Protein AF-A0A919SEQ1-F1 (afdb_monomer_lite)

Secondary structure (DSSP, 8-state):
----TT--TT-EEEEEETT-TT-EEEEEEEEEETTEEEEE-S-TT---SHHHH--EEEEEE--EE-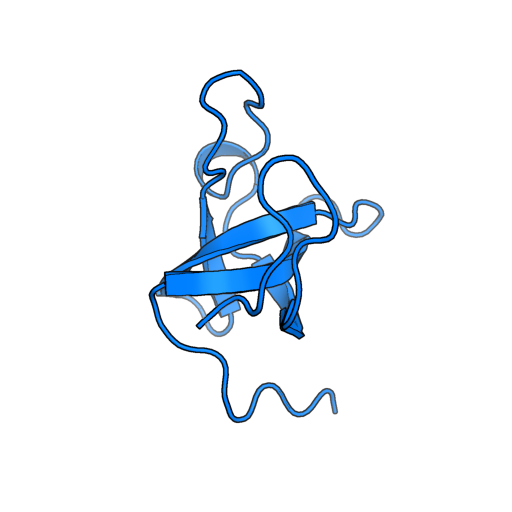SSS-EE--

InterPro domains:
  IPR019533 Peptidase S26 [cd06530] (3-62)
  IPR036286 LexA/Signal peptidase-like superfamily [SSF51306] (2-70)

Organism: NCBI:txid113560

Radius of gyration: 11.83 Å; chains: 1; bounding box: 30×19×32 Å

Structure (mmCIF, N/CA/C/O backbone):
data_AF-A0A919SEQ1-F1
#
_entry.id   AF-A0A919SEQ1-F1
#
loop_
_atom_site.group_PDB
_atom_site.id
_atom_site.type_symbol
_atom_site.label_atom_id
_atom_site.label_alt_id
_atom_site.label_comp_id
_atom_site.label_asym_id
_atom_site.label_entity_id
_atom_site.label_seq_id
_atom_site.pdbx_PDB_ins_code
_atom_site.Cartn_x
_atom_site.Cartn_y
_atom_site.Cartn_z
_atom_site.occupancy
_atom_site.B_iso_or_equiv
_atom_site.auth_seq_id
_atom_site.auth_comp_id
_atom_site.auth_asym_id
_atom_site.auth_atom_id
_atom_site.pdbx_PDB_model_num
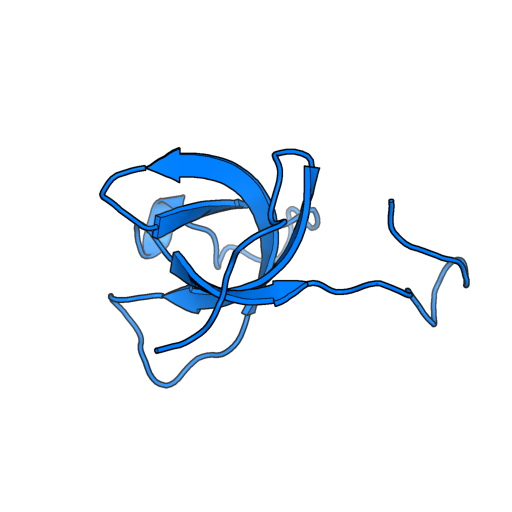ATOM 1 N N . MET A 1 1 ? -13.940 -11.598 -9.166 1.00 39.44 1 MET A N 1
ATOM 2 C CA . MET A 1 1 ? -14.199 -10.146 -9.046 1.00 39.44 1 MET A CA 1
ATOM 3 C C . MET A 1 1 ? -13.807 -9.722 -7.634 1.00 39.44 1 MET A C 1
ATOM 5 O O . MET A 1 1 ? -14.544 -9.998 -6.697 1.00 39.44 1 MET A O 1
ATOM 9 N N . TRP A 1 2 ? -12.591 -9.203 -7.441 1.00 45.62 2 TRP A N 1
ATOM 10 C CA . TRP A 1 2 ? -12.086 -8.866 -6.104 1.00 45.62 2 TRP A CA 1
ATOM 11 C C . TRP A 1 2 ? -12.789 -7.602 -5.606 1.00 45.62 2 TRP A C 1
ATOM 13 O O . TRP A 1 2 ? -12.709 -6.540 -6.215 1.00 45.62 2 TRP A O 1
ATOM 23 N N . ARG A 1 3 ? -13.566 -7.756 -4.536 1.00 47.22 3 ARG A N 1
ATOM 24 C CA . ARG A 1 3 ? -14.475 -6.750 -3.988 1.00 47.22 3 ARG A CA 1
ATOM 25 C C . ARG A 1 3 ? -13.682 -5.744 -3.144 1.00 47.22 3 ARG A C 1
ATOM 27 O O . ARG A 1 3 ? -13.677 -5.824 -1.923 1.00 47.22 3 ARG A O 1
ATOM 34 N N . THR A 1 4 ? -13.039 -4.767 -3.782 1.00 57.53 4 THR A N 1
ATOM 35 C CA . THR A 1 4 ? -12.308 -3.629 -3.169 1.00 57.53 4 THR A CA 1
ATOM 36 C C . THR A 1 4 ? -13.204 -2.625 -2.424 1.00 57.53 4 THR A C 1
ATOM 38 O O . THR A 1 4 ? -12.814 -1.486 -2.185 1.00 57.53 4 THR A O 1
ATOM 41 N N . GLN A 1 5 ? -14.408 -3.025 -2.007 1.00 54.41 5 GLN A N 1
ATOM 42 C CA . GLN A 1 5 ? -15.510 -2.135 -1.623 1.00 54.41 5 GLN A CA 1
ATOM 43 C C . GLN A 1 5 ? -15.303 -1.250 -0.382 1.00 54.41 5 GLN A C 1
ATOM 45 O O . GLN A 1 5 ? -16.233 -0.548 0.001 1.00 54.41 5 GLN A O 1
ATOM 50 N N . ARG A 1 6 ? -14.125 -1.214 0.247 1.00 73.50 6 ARG A N 1
ATOM 51 C CA . ARG A 1 6 ? -13.857 -0.301 1.373 1.00 73.50 6 ARG A CA 1
ATOM 52 C C . ARG A 1 6 ? -12.421 0.218 1.455 1.00 73.50 6 ARG A C 1
ATOM 54 O O . ARG A 1 6 ? -11.996 0.584 2.541 1.00 73.50 6 ARG A O 1
ATOM 61 N N . VAL A 1 7 ? -11.687 0.259 0.346 1.00 81.50 7 VAL A N 1
ATOM 62 C CA . VAL A 1 7 ? -10.381 0.938 0.331 1.00 81.50 7 VAL A CA 1
ATOM 63 C C . VAL A 1 7 ? -10.601 2.450 0.273 1.00 81.50 7 VAL A C 1
ATOM 65 O O . VAL A 1 7 ? -11.400 2.930 -0.531 1.00 81.50 7 VAL A O 1
ATOM 68 N N . ARG A 1 8 ? -9.920 3.195 1.141 1.00 85.50 8 ARG A N 1
ATOM 69 C CA . ARG A 1 8 ? -9.967 4.656 1.250 1.00 85.50 8 ARG A CA 1
ATOM 70 C C . ARG A 1 8 ? -8.560 5.242 1.203 1.00 85.50 8 ARG A C 1
ATOM 72 O O . ARG A 1 8 ? -7.575 4.549 1.444 1.00 85.50 8 ARG A O 1
ATOM 79 N N . GLN A 1 9 ? -8.472 6.541 0.924 1.00 87.25 9 GLN A N 1
ATOM 80 C CA . GLN A 1 9 ? -7.237 7.294 1.139 1.00 87.25 9 GLN A CA 1
ATOM 81 C C . GLN A 1 9 ? -6.752 7.102 2.583 1.00 87.25 9 GLN A C 1
ATOM 83 O O . GLN A 1 9 ? -7.551 7.132 3.515 1.00 87.25 9 GLN A O 1
ATOM 88 N N . GLY A 1 10 ? -5.451 6.881 2.748 1.00 86.50 10 GLY A N 1
ATOM 89 C CA . GLY A 1 10 ? -4.821 6.604 4.034 1.00 86.50 10 GLY A CA 1
ATOM 90 C C . GLY A 1 10 ? -4.777 5.123 4.412 1.00 86.50 10 GLY A C 1
ATOM 91 O O . GLY A 1 10 ? -3.939 4.766 5.237 1.00 86.50 10 GLY A O 1
ATOM 92 N N . ASP A 1 11 ? -5.577 4.247 3.795 1.00 89.06 11 ASP A N 1
ATOM 93 C CA . ASP A 1 11 ? -5.519 2.813 4.090 1.00 89.06 11 ASP A CA 1
ATOM 94 C C . ASP A 1 11 ? -4.170 2.219 3.670 1.00 89.06 11 ASP A C 1
ATOM 96 O O . ASP A 1 11 ? -3.625 2.531 2.609 1.00 89.06 11 ASP A O 1
ATOM 100 N N . VAL A 1 12 ? -3.653 1.296 4.479 1.00 87.62 12 VAL A N 1
ATOM 101 C CA . VAL A 1 12 ? -2.521 0.455 4.085 1.00 87.62 12 VAL A CA 1
ATOM 102 C C . VAL A 1 12 ? -3.067 -0.765 3.358 1.00 87.62 12 VAL A C 1
ATOM 104 O O . VAL A 1 12 ? -3.952 -1.458 3.860 1.00 87.62 12 VAL A O 1
ATOM 107 N N . VAL A 1 13 ? -2.552 -1.037 2.166 1.00 87.75 13 VAL A N 1
ATOM 108 C CA . VAL A 1 13 ? -3.058 -2.089 1.284 1.00 87.75 13 VAL A CA 1
ATOM 109 C C . VAL A 1 13 ? -1.942 -3.009 0.826 1.00 87.75 13 VAL A C 1
ATOM 111 O O . VAL A 1 13 ? -0.800 -2.586 0.653 1.00 87.75 13 VAL A O 1
ATOM 114 N N . VAL A 1 14 ? -2.310 -4.267 0.598 1.00 88.25 14 VAL A N 1
ATOM 115 C CA . VAL A 1 14 ? -1.541 -5.180 -0.242 1.00 88.25 14 VAL A CA 1
ATOM 116 C C . VAL A 1 14 ? -2.032 -4.982 -1.667 1.00 88.25 14 VAL A C 1
ATOM 118 O O . VAL A 1 14 ? -3.220 -5.167 -1.957 1.00 88.25 14 VAL A O 1
ATOM 121 N N . ALA A 1 15 ? -1.128 -4.592 -2.552 1.00 87.50 15 ALA A N 1
ATOM 122 C CA . ALA A 1 15 ? -1.443 -4.298 -3.938 1.00 87.50 15 ALA A CA 1
ATOM 123 C C . ALA A 1 15 ? -0.418 -4.924 -4.885 1.00 87.50 15 ALA A C 1
ATOM 125 O O . ALA A 1 15 ? 0.654 -5.376 -4.475 1.00 87.50 15 ALA A O 1
ATOM 126 N N . ARG A 1 16 ? -0.774 -4.947 -6.164 1.00 87.44 16 ARG A N 1
ATOM 127 C CA . ARG A 1 16 ? 0.072 -5.407 -7.260 1.00 87.44 16 ARG A CA 1
ATOM 128 C C . ARG A 1 16 ? 0.143 -4.312 -8.311 1.00 87.44 16 ARG A C 1
ATOM 130 O O . ARG A 1 16 ? -0.892 -3.817 -8.753 1.00 87.44 16 ARG A O 1
ATOM 137 N N . PHE A 1 17 ? 1.349 -3.939 -8.722 1.00 82.62 17 PHE A N 1
ATOM 138 C CA . PHE A 1 17 ? 1.516 -2.981 -9.810 1.00 82.62 17 PHE A CA 1
ATOM 139 C C . PHE A 1 17 ? 1.219 -3.639 -11.152 1.00 82.62 17 PHE A C 1
ATOM 141 O O . PHE A 1 17 ? 1.705 -4.736 -11.434 1.00 82.62 17 PHE A O 1
ATOM 148 N N . ARG A 1 18 ? 0.476 -2.938 -12.014 1.00 77.81 18 ARG A N 1
ATOM 149 C CA . ARG A 1 18 ? 0.194 -3.423 -13.374 1.00 77.81 18 ARG A CA 1
ATOM 150 C C . ARG A 1 18 ? 1.466 -3.562 -14.211 1.00 77.81 18 ARG A C 1
ATOM 152 O O . ARG A 1 18 ? 1.586 -4.517 -14.967 1.00 77.81 18 ARG A O 1
ATOM 159 N N . GLY A 1 19 ? 2.443 -2.672 -14.012 1.00 74.31 19 GLY A N 1
ATOM 160 C CA . GLY A 1 19 ? 3.752 -2.747 -14.670 1.00 74.31 19 GLY A CA 1
ATOM 161 C C . GLY A 1 19 ? 4.658 -3.882 -14.173 1.00 74.31 19 GLY A C 1
ATOM 162 O O . GLY A 1 19 ? 5.663 -4.179 -14.813 1.00 74.31 19 GLY A O 1
ATOM 163 N N . ARG A 1 20 ? 4.330 -4.533 -13.044 1.00 77.06 20 ARG A N 1
ATOM 164 C CA . ARG A 1 20 ? 5.134 -5.625 -12.470 1.00 77.06 20 ARG A CA 1
ATOM 165 C C . ARG A 1 20 ? 4.249 -6.636 -11.722 1.00 77.06 20 ARG A C 1
ATOM 167 O O . ARG A 1 20 ? 4.277 -6.709 -10.493 1.00 77.06 20 ARG A O 1
ATOM 174 N N . PRO A 1 21 ? 3.462 -7.455 -12.443 1.00 74.62 21 PRO A N 1
ATOM 175 C CA . PRO A 1 21 ? 2.409 -8.279 -11.845 1.00 74.62 21 PRO A CA 1
ATOM 176 C C . PRO A 1 21 ? 2.921 -9.392 -10.913 1.00 74.62 21 PRO A C 1
ATOM 178 O O . PRO A 1 21 ? 2.148 -9.939 -10.130 1.00 74.62 21 PRO A O 1
ATOM 181 N N . GLY A 1 22 ? 4.212 -9.732 -10.953 1.00 78.69 22 GLY A N 1
ATOM 182 C CA . GLY A 1 22 ? 4.809 -10.714 -10.042 1.00 78.69 22 GLY A CA 1
ATOM 183 C C . GLY A 1 22 ? 5.062 -10.193 -8.623 1.00 78.69 22 GLY A C 1
ATOM 184 O O . GLY A 1 22 ? 5.305 -10.994 -7.726 1.00 78.69 22 GLY A O 1
ATOM 185 N N . LEU A 1 23 ? 5.004 -8.875 -8.402 1.00 80.00 23 LEU A N 1
ATOM 186 C CA . LEU A 1 23 ? 5.391 -8.269 -7.133 1.00 80.00 23 LEU A CA 1
ATOM 187 C C . LEU A 1 23 ? 4.171 -7.869 -6.298 1.00 80.00 23 LEU A C 1
ATOM 189 O O . LEU A 1 23 ? 3.290 -7.138 -6.756 1.00 80.00 23 LEU A O 1
ATOM 193 N N . LEU A 1 24 ? 4.147 -8.340 -5.051 1.00 82.50 24 LEU A N 1
ATOM 194 C CA . LEU A 1 24 ? 3.213 -7.880 -4.031 1.00 82.50 24 LEU A CA 1
ATOM 195 C C . LEU A 1 24 ? 3.877 -6.802 -3.189 1.00 82.50 24 LEU A C 1
ATOM 197 O O . LEU A 1 24 ? 4.963 -7.010 -2.653 1.00 82.50 24 LEU A O 1
ATOM 201 N N . VAL A 1 25 ? 3.199 -5.668 -3.051 1.00 83.50 25 VAL A N 1
ATOM 202 C CA . VAL A 1 25 ? 3.692 -4.531 -2.276 1.00 83.50 25 VAL A CA 1
ATOM 203 C C . VAL A 1 25 ? 2.713 -4.164 -1.174 1.00 83.50 25 VAL A C 1
ATOM 205 O O . VAL A 1 25 ? 1.497 -4.250 -1.348 1.00 83.50 25 VAL A O 1
ATOM 208 N N . VAL A 1 26 ? 3.255 -3.728 -0.037 1.00 85.88 26 VAL A N 1
ATOM 209 C CA . VAL A 1 26 ? 2.489 -3.102 1.043 1.00 85.88 26 VAL A CA 1
ATOM 210 C C . VAL A 1 26 ? 2.753 -1.608 0.991 1.00 85.88 26 VAL A C 1
ATOM 212 O O . VAL A 1 26 ? 3.890 -1.171 1.172 1.00 85.88 26 VAL A O 1
ATOM 215 N N . LYS A 1 27 ? 1.718 -0.826 0.698 1.00 87.75 27 LYS A N 1
ATOM 216 C CA . LYS A 1 27 ? 1.825 0.625 0.500 1.00 87.75 27 LYS A CA 1
ATOM 217 C C . LYS A 1 27 ? 0.581 1.322 1.039 1.00 87.75 27 LYS A C 1
ATOM 219 O O . LYS A 1 27 ? -0.452 0.683 1.246 1.00 87.75 27 LYS A O 1
ATOM 224 N N . ARG A 1 28 ? 0.674 2.630 1.268 1.00 88.50 28 ARG A N 1
ATOM 225 C CA . ARG A 1 28 ? -0.455 3.452 1.703 1.00 88.50 28 ARG A CA 1
ATOM 226 C C . ARG A 1 28 ? -1.160 4.064 0.505 1.00 88.50 28 ARG A C 1
ATOM 228 O O . ARG A 1 28 ? -0.519 4.552 -0.423 1.00 88.50 28 ARG A O 1
ATOM 235 N N . VAL A 1 29 ? -2.483 4.045 0.527 1.00 89.12 29 VAL A N 1
ATOM 236 C CA . VAL A 1 29 ? -3.324 4.636 -0.509 1.00 89.12 29 VAL A CA 1
ATOM 237 C C . VAL A 1 29 ? -3.289 6.154 -0.411 1.00 89.12 29 VAL A C 1
ATOM 239 O O . VAL A 1 29 ? -3.614 6.724 0.627 1.00 89.12 29 VAL A O 1
ATOM 242 N N . VAL A 1 30 ? -2.959 6.812 -1.517 1.00 88.25 30 VAL A N 1
ATOM 243 C CA . VAL A 1 30 ? -2.964 8.275 -1.620 1.00 88.25 30 VAL A CA 1
ATOM 244 C C . VAL A 1 30 ? -4.221 8.760 -2.328 1.00 88.25 30 VAL A C 1
ATOM 246 O O . VAL A 1 30 ? -4.844 9.707 -1.867 1.00 88.25 30 VAL A O 1
ATOM 249 N N . ARG A 1 31 ? -4.608 8.136 -3.445 1.00 85.56 31 ARG A N 1
ATOM 25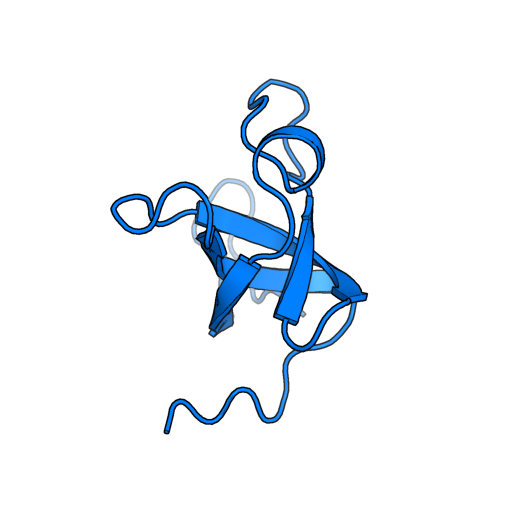0 C CA . ARG A 1 31 ? -5.811 8.507 -4.211 1.00 85.56 31 ARG A CA 1
ATOM 251 C C . ARG A 1 31 ? -6.224 7.402 -5.178 1.00 85.56 31 ARG A C 1
ATOM 253 O O . ARG A 1 31 ? -5.395 6.580 -5.560 1.00 85.56 31 ARG A O 1
ATOM 260 N N . ALA A 1 32 ? -7.485 7.403 -5.599 1.00 86.00 32 ALA A N 1
ATOM 261 C CA . ALA A 1 32 ? -7.930 6.580 -6.720 1.00 86.00 32 ALA A CA 1
ATOM 262 C C . ALA A 1 32 ? -7.440 7.196 -8.040 1.00 86.00 32 ALA A C 1
ATOM 264 O O . ALA A 1 32 ? -7.459 8.419 -8.193 1.00 86.00 32 ALA A O 1
ATOM 265 N N . GLN A 1 33 ? -6.983 6.364 -8.974 1.00 82.25 33 GLN A N 1
ATOM 266 C CA . GLN A 1 33 ? -6.503 6.805 -10.285 1.00 82.25 33 GLN A CA 1
ATOM 267 C C . GLN A 1 33 ? -6.633 5.663 -11.304 1.00 82.25 33 GLN A C 1
ATOM 269 O O . GLN A 1 33 ? -6.340 4.521 -10.967 1.00 82.25 33 GLN A O 1
ATOM 274 N N . ASP A 1 34 ? -7.097 5.957 -12.523 1.00 80.94 34 ASP A N 1
ATOM 275 C CA . ASP A 1 34 ? -7.189 5.030 -13.672 1.00 80.94 34 ASP A CA 1
ATOM 276 C C . ASP A 1 34 ? -7.804 3.647 -13.360 1.00 80.94 34 ASP A C 1
ATOM 278 O O . ASP A 1 34 ? -7.335 2.593 -13.805 1.00 80.94 34 ASP A O 1
ATOM 282 N N . GLY A 1 35 ? -8.866 3.641 -12.547 1.00 79.88 35 GLY A N 1
ATOM 283 C CA . GLY A 1 35 ? -9.574 2.420 -12.143 1.00 79.88 35 GLY A CA 1
ATOM 284 C C . GLY A 1 35 ? -8.829 1.552 -11.119 1.00 79.88 35 GLY A C 1
ATOM 285 O O . GLY A 1 35 ? -9.263 0.435 -10.848 1.00 79.88 35 GLY A O 1
ATOM 286 N N . GLY A 1 36 ? -7.732 2.048 -10.548 1.00 84.56 36 GLY A N 1
ATOM 287 C CA . GLY A 1 36 ? -7.005 1.437 -9.439 1.00 84.56 36 GLY A CA 1
ATOM 288 C C . GLY A 1 36 ? -6.623 2.477 -8.387 1.00 84.56 36 GLY A C 1
ATOM 289 O O . GLY A 1 36 ? -7.315 3.483 -8.197 1.00 84.56 36 GLY A O 1
ATOM 290 N N . TRP A 1 37 ? -5.521 2.233 -7.680 1.00 85.62 37 TRP A N 1
ATOM 291 C CA . TRP A 1 37 ? -5.066 3.100 -6.598 1.00 85.62 37 TRP A CA 1
ATOM 292 C C . TRP A 1 37 ? -3.632 3.570 -6.807 1.00 85.62 37 TRP A C 1
ATOM 294 O O . TRP A 1 37 ? -2.724 2.781 -7.072 1.00 85.62 37 TRP A O 1
ATOM 304 N N . TRP A 1 38 ? -3.432 4.874 -6.635 1.00 85.00 38 TRP A N 1
ATOM 305 C CA . TRP A 1 38 ? -2.114 5.454 -6.451 1.00 85.00 38 TRP A CA 1
ATOM 306 C C . TRP A 1 38 ? -1.685 5.221 -5.006 1.00 85.00 38 TRP A C 1
ATOM 308 O O . TRP A 1 38 ? -2.302 5.732 -4.065 1.00 85.00 38 TRP A O 1
ATOM 318 N N . VAL A 1 39 ? -0.636 4.427 -4.839 1.00 83.62 39 VAL A N 1
ATOM 319 C CA . VAL A 1 39 ? -0.075 4.031 -3.549 1.00 83.62 39 VAL A CA 1
ATOM 320 C C . VAL A 1 39 ? 1.366 4.516 -3.385 1.00 83.62 39 VAL A C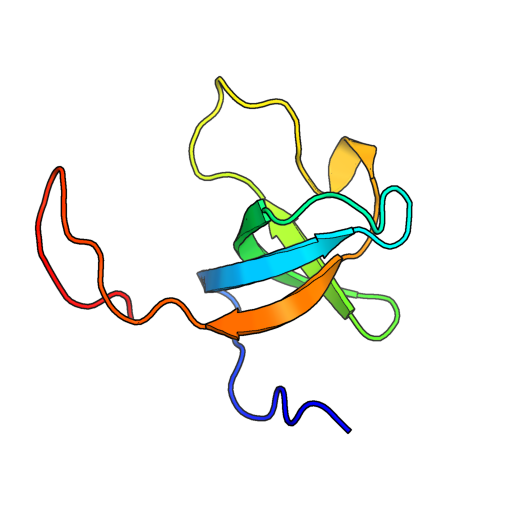 1
ATOM 322 O O . VAL A 1 39 ? 2.161 4.501 -4.330 1.00 83.62 39 VAL A O 1
ATOM 325 N N . GLN A 1 40 ? 1.719 4.929 -2.174 1.00 82.44 40 GLN A N 1
ATOM 326 C CA . GLN A 1 40 ? 3.044 5.436 -1.828 1.00 82.44 40 GLN A CA 1
ATOM 327 C C . GLN A 1 40 ? 3.566 4.723 -0.579 1.00 82.44 40 GLN A C 1
ATOM 329 O O . GLN A 1 40 ? 2.791 4.329 0.295 1.00 82.44 40 GLN A O 1
ATOM 334 N N . GLY A 1 41 ? 4.873 4.469 -0.527 1.00 70.50 41 GLY A N 1
ATOM 335 C CA . GLY A 1 41 ? 5.509 3.872 0.637 1.00 70.50 41 GLY A CA 1
ATOM 336 C C . GLY A 1 41 ? 5.659 4.892 1.754 1.00 70.50 41 GLY A C 1
ATOM 337 O O . GLY A 1 41 ? 6.129 5.997 1.516 1.00 70.50 41 GLY A O 1
ATOM 338 N N . ASP A 1 42 ? 5.328 4.489 2.980 1.00 67.06 42 ASP A N 1
ATOM 339 C CA . ASP A 1 42 ? 5.642 5.265 4.191 1.00 67.06 42 ASP A CA 1
ATOM 340 C C . ASP A 1 42 ? 7.145 5.214 4.545 1.00 67.06 42 ASP A C 1
ATOM 342 O O . ASP A 1 42 ? 7.569 5.796 5.538 1.00 67.06 42 ASP A O 1
ATOM 346 N N . ASN A 1 43 ? 7.952 4.473 3.777 1.00 57.09 43 ASN A N 1
ATOM 347 C CA . ASN A 1 43 ? 9.384 4.327 3.996 1.00 57.09 43 ASN A CA 1
ATOM 348 C C . ASN A 1 43 ? 10.146 4.935 2.814 1.00 57.09 43 ASN A C 1
ATOM 350 O O . ASN A 1 43 ? 10.163 4.357 1.726 1.00 57.09 43 ASN A O 1
ATOM 354 N N . GLU A 1 44 ? 10.782 6.084 3.043 1.00 51.47 44 GLU A N 1
ATOM 355 C CA . GLU A 1 44 ? 11.546 6.840 2.039 1.00 51.47 44 GLU A CA 1
ATOM 356 C C . GLU A 1 44 ? 12.720 6.038 1.447 1.00 51.47 44 GLU A C 1
ATOM 358 O O . GLU A 1 44 ? 13.182 6.335 0.348 1.00 51.47 44 GLU A O 1
ATOM 363 N N . PHE A 1 45 ? 13.156 4.974 2.131 1.00 45.97 45 PHE A N 1
ATOM 364 C CA . PHE A 1 45 ? 14.241 4.092 1.696 1.00 45.97 45 PHE A CA 1
ATOM 365 C C . PHE A 1 45 ? 13.831 3.022 0.670 1.00 45.97 45 PHE A C 1
ATOM 367 O O . PHE A 1 45 ? 14.696 2.319 0.153 1.00 45.97 45 PHE A O 1
ATOM 374 N N . VAL A 1 46 ? 12.537 2.868 0.358 1.00 55.41 46 VAL A N 1
ATOM 375 C CA . VAL A 1 46 ? 12.060 1.875 -0.620 1.00 55.41 46 VAL A CA 1
ATOM 376 C C . VAL A 1 46 ? 11.444 2.585 -1.823 1.00 55.41 46 VAL A C 1
ATOM 378 O O . VAL A 1 46 ? 10.271 2.946 -1.806 1.00 55.41 46 VAL A O 1
ATOM 381 N N . THR A 1 47 ? 12.221 2.711 -2.901 1.00 53.75 47 THR A N 1
ATOM 382 C CA . THR A 1 47 ? 11.890 3.406 -4.167 1.00 53.75 47 THR A CA 1
ATOM 383 C C . THR A 1 47 ? 10.809 2.712 -5.020 1.00 53.75 47 THR A C 1
ATOM 385 O O . THR A 1 47 ? 10.618 3.034 -6.188 1.00 53.75 47 THR A O 1
ATOM 388 N N . ASP A 1 48 ? 10.077 1.753 -4.457 1.00 59.28 48 ASP A N 1
ATOM 389 C CA . ASP A 1 48 ? 9.129 0.901 -5.181 1.00 59.28 48 ASP A CA 1
ATOM 390 C C . ASP A 1 48 ? 7.682 1.423 -5.042 1.00 59.28 48 ASP A C 1
ATOM 392 O O . ASP A 1 48 ? 6.815 0.772 -4.461 1.00 59.28 48 ASP A O 1
ATOM 396 N N . ASP A 1 49 ? 7.438 2.662 -5.481 1.00 62.78 49 ASP A N 1
ATOM 397 C CA . ASP A 1 49 ? 6.153 3.373 -5.343 1.00 62.78 49 ASP A CA 1
ATOM 398 C C . ASP A 1 49 ? 5.440 3.564 -6.691 1.00 62.78 49 ASP A C 1
ATOM 400 O O . ASP A 1 49 ? 6.035 3.392 -7.754 1.00 62.78 49 ASP A O 1
ATOM 404 N N . SER A 1 50 ? 4.186 4.037 -6.676 1.00 59.09 50 SER A N 1
ATOM 405 C CA . SER A 1 50 ? 3.420 4.316 -7.911 1.00 59.09 50 SER A CA 1
ATOM 406 C C . SER A 1 50 ? 4.095 5.315 -8.860 1.00 59.09 50 SER A C 1
ATOM 408 O O . SER A 1 50 ? 3.80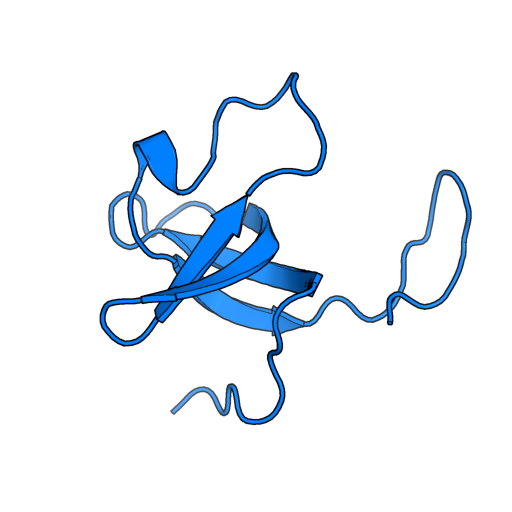5 5.322 -10.051 1.00 59.09 50 SER A O 1
ATOM 410 N N . ARG A 1 51 ? 5.048 6.119 -8.365 1.00 63.66 51 ARG A N 1
ATOM 411 C CA . ARG A 1 51 ? 5.901 6.987 -9.196 1.00 63.66 51 ARG A CA 1
ATOM 412 C C . ARG A 1 51 ? 6.762 6.201 -10.193 1.00 63.66 51 ARG A C 1
ATOM 414 O O . ARG A 1 51 ? 7.067 6.732 -11.252 1.00 63.66 51 ARG A O 1
ATOM 421 N N . ALA A 1 52 ? 7.141 4.968 -9.857 1.00 67.00 52 ALA A N 1
ATOM 422 C CA . ALA A 1 52 ? 8.004 4.118 -10.673 1.00 67.00 52 ALA A CA 1
ATOM 423 C C . ALA A 1 52 ? 7.225 3.075 -11.499 1.00 67.00 52 ALA A C 1
ATOM 425 O O . ALA A 1 52 ? 7.666 2.723 -12.588 1.00 67.00 52 ALA A O 1
ATOM 426 N N . TYR A 1 53 ? 6.063 2.602 -11.023 1.00 67.69 53 TYR A N 1
ATOM 427 C CA . TYR A 1 53 ? 5.325 1.491 -11.662 1.00 67.69 53 TYR A CA 1
ATOM 428 C C . TYR A 1 53 ? 3.869 1.797 -12.024 1.00 67.69 53 TYR A C 1
ATOM 430 O O . TYR A 1 53 ? 3.152 0.915 -12.506 1.00 67.69 53 TYR A O 1
ATOM 438 N N . GLY A 1 54 ? 3.428 3.036 -11.808 1.00 75.94 54 GLY A N 1
ATOM 439 C CA . GLY A 1 54 ? 2.070 3.475 -12.094 1.00 75.94 54 GLY A CA 1
ATOM 440 C C . GLY A 1 54 ? 1.042 2.952 -11.092 1.00 75.94 54 GLY A C 1
ATOM 441 O O . GLY A 1 54 ? 1.343 2.665 -9.935 1.00 75.94 54 GLY A O 1
ATOM 442 N N . VAL A 1 55 ? -0.205 2.866 -11.544 1.00 83.44 55 VAL A N 1
ATOM 443 C CA . VAL A 1 55 ? -1.359 2.495 -10.717 1.00 83.44 55 VAL A CA 1
ATOM 444 C C . VAL A 1 55 ? -1.285 1.031 -10.268 1.00 83.44 55 VAL A C 1
ATOM 446 O O . VAL A 1 55 ? -0.926 0.136 -11.042 1.00 83.44 55 VAL A O 1
ATOM 449 N N . ALA A 1 56 ? -1.664 0.782 -9.013 1.00 85.31 56 ALA A N 1
ATOM 450 C CA . ALA A 1 56 ? -1.723 -0.552 -8.432 1.00 85.31 56 ALA A CA 1
ATOM 451 C C . ALA A 1 56 ? -3.165 -1.063 -8.303 1.00 85.31 56 ALA A C 1
ATOM 453 O O . ALA A 1 56 ? -4.083 -0.323 -7.934 1.00 85.31 56 ALA A O 1
ATOM 454 N N . ASP A 1 57 ? -3.344 -2.359 -8.544 1.00 87.44 57 ASP A N 1
ATOM 455 C CA . ASP A 1 57 ? -4.581 -3.073 -8.249 1.00 87.44 57 ASP A CA 1
ATOM 456 C C . ASP A 1 57 ? -4.524 -3.611 -6.818 1.00 87.44 57 ASP A C 1
ATOM 458 O O . ASP A 1 57 ? -3.597 -4.332 -6.432 1.00 87.44 57 ASP A O 1
ATOM 462 N N . VAL A 1 58 ? -5.515 -3.245 -6.005 1.00 87.62 58 VAL A N 1
ATOM 463 C CA . VAL A 1 58 ? -5.566 -3.647 -4.596 1.00 87.62 58 VAL A CA 1
ATOM 464 C C . VAL A 1 58 ? -6.124 -5.058 -4.468 1.00 87.62 58 VAL A C 1
ATOM 466 O O . VAL A 1 58 ? -7.208 -5.361 -4.962 1.00 87.62 58 VAL A O 1
ATOM 469 N N . ILE A 1 59 ? -5.395 -5.899 -3.739 1.00 88.69 59 ILE A N 1
ATOM 470 C CA . ILE A 1 59 ? -5.796 -7.270 -3.411 1.00 88.69 59 ILE A CA 1
ATOM 471 C C . ILE A 1 59 ? -6.544 -7.290 -2.078 1.00 88.69 59 ILE A C 1
ATOM 473 O O . ILE A 1 59 ? -7.550 -7.982 -1.933 1.00 88.69 59 ILE A O 1
ATOM 477 N N . GLY A 1 60 ? -6.081 -6.503 -1.105 1.00 87.31 60 GLY A N 1
ATOM 478 C CA . GLY A 1 60 ? -6.704 -6.427 0.210 1.00 87.31 60 GLY A CA 1
ATOM 479 C C . GLY A 1 60 ? -6.168 -5.286 1.065 1.00 87.31 60 GLY A C 1
ATOM 480 O O . GLY A 1 60 ? -5.130 -4.693 0.772 1.00 87.31 60 GLY A O 1
ATOM 481 N N . ARG A 1 61 ? -6.891 -4.986 2.145 1.00 90.44 61 ARG A N 1
ATOM 482 C CA . ARG A 1 61 ? -6.498 -3.980 3.133 1.00 90.44 61 ARG A CA 1
ATOM 483 C C . ARG A 1 61 ? -5.767 -4.628 4.304 1.00 90.44 61 ARG A C 1
ATOM 485 O O . ARG A 1 61 ? -6.212 -5.650 4.823 1.00 90.44 61 ARG A O 1
ATOM 492 N N . VAL A 1 62 ? -4.688 -4.000 4.753 1.00 87.31 62 VAL A N 1
ATOM 493 C CA . VAL A 1 62 ? -3.973 -4.366 5.975 1.00 87.31 62 VAL A CA 1
ATOM 494 C C . VAL A 1 62 ? -4.700 -3.743 7.162 1.00 87.31 62 VAL A C 1
ATOM 496 O O . VAL A 1 62 ? -4.855 -2.529 7.235 1.00 87.31 62 VAL A O 1
ATOM 499 N N . VAL A 1 63 ? -5.156 -4.575 8.097 1.00 88.50 63 VAL A N 1
ATOM 500 C CA . VAL A 1 63 ? -5.950 -4.130 9.260 1.00 88.50 63 VAL A CA 1
ATOM 501 C C . VAL A 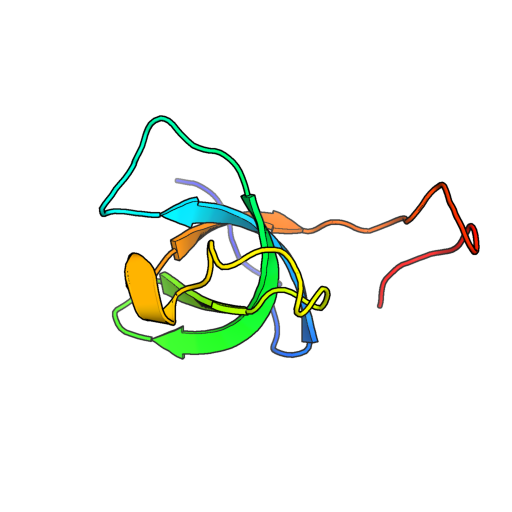1 63 ? -5.153 -4.081 10.561 1.00 88.50 63 VAL A C 1
ATOM 503 O O . VAL A 1 63 ? -5.623 -3.527 11.553 1.00 88.50 63 VAL A O 1
ATOM 506 N N . PHE A 1 64 ? -3.955 -4.662 10.585 1.00 87.19 64 PHE A N 1
ATOM 507 C CA . PHE A 1 64 ? -3.138 -4.773 11.785 1.00 87.19 64 PHE A CA 1
ATOM 508 C C . PHE A 1 64 ? -1.656 -4.699 11.434 1.00 87.19 64 PHE A C 1
ATOM 510 O O . PHE A 1 64 ? -1.202 -5.330 10.480 1.00 87.19 64 PHE A O 1
ATOM 517 N N . ARG A 1 65 ? -0.901 -3.946 12.231 1.00 86.19 65 ARG A N 1
ATOM 518 C CA . ARG A 1 65 ? 0.559 -3.952 12.224 1.00 86.19 65 ARG A CA 1
ATOM 519 C C . ARG A 1 65 ? 1.033 -4.731 13.438 1.00 86.19 65 ARG A C 1
ATOM 521 O O . ARG A 1 65 ? 0.608 -4.429 14.545 1.00 86.19 65 ARG A O 1
ATOM 528 N N . TYR A 1 66 ? 1.936 -5.684 13.233 1.00 82.62 66 TYR A N 1
ATOM 529 C CA . TYR A 1 66 ? 2.500 -6.491 14.316 1.00 82.62 66 TYR A CA 1
ATOM 530 C C . TYR A 1 66 ? 3.708 -5.829 15.002 1.00 82.62 66 TYR A C 1
ATOM 532 O O . TYR A 1 66 ? 3.862 -5.942 16.207 1.00 82.62 66 TYR A O 1
ATOM 540 N N . TRP A 1 67 ? 4.534 -5.082 14.265 1.00 82.31 67 TRP A N 1
ATOM 541 C CA . TRP A 1 67 ? 5.741 -4.397 14.760 1.00 82.31 67 TRP A CA 1
ATOM 542 C C . TRP A 1 67 ? 6.022 -3.162 13.872 1.00 82.31 67 TRP A C 1
ATOM 544 O O . TRP A 1 67 ? 5.575 -3.178 12.722 1.00 82.31 67 TRP A O 1
ATOM 554 N N . PRO A 1 68 ? 6.700 -2.073 14.308 1.00 83.12 68 PRO A N 1
ATOM 555 C CA . PRO A 1 68 ? 7.297 -1.784 15.626 1.00 83.12 68 PRO A CA 1
ATOM 556 C C . PRO A 1 68 ? 6.334 -1.304 16.703 1.00 83.12 68 PRO A C 1
ATOM 558 O O . PRO A 1 68 ? 6.644 -1.414 17.881 1.00 83.12 68 PRO A O 1
ATOM 561 N N . LYS A 1 69 ? 5.163 -0.784 16.330 1.00 81.81 69 LYS A N 1
ATOM 562 C CA . LYS A 1 69 ? 4.111 -0.452 17.300 1.00 81.81 69 LYS A CA 1
ATOM 563 C C . LYS A 1 69 ? 2.881 -1.289 16.953 1.00 81.81 69 LYS A C 1
ATOM 565 O O . LYS A 1 69 ? 2.189 -0.918 15.991 1.00 81.81 69 LYS A O 1
ATOM 570 N N . PRO A 1 70 ? 2.678 -2.431 17.635 1.00 85.81 70 PRO A N 1
ATOM 571 C CA . PRO A 1 70 ? 1.559 -3.316 17.373 1.00 85.81 70 PRO A CA 1
ATOM 572 C C . PRO A 1 70 ? 0.234 -2.566 17.523 1.00 85.81 70 PRO A C 1
ATOM 574 O O . PRO A 1 70 ? 0.067 -1.791 18.463 1.00 85.81 70 PRO A O 1
ATOM 577 N N . GLY A 1 71 ? -0.702 -2.759 16.600 1.00 86.69 71 GLY A N 1
ATOM 578 C CA . GLY A 1 71 ? -1.983 -2.059 16.652 1.00 86.69 71 GLY A CA 1
ATOM 579 C C . GLY A 1 71 ? -2.784 -2.167 15.365 1.00 86.69 71 GLY A C 1
ATOM 580 O O . GLY A 1 71 ? -2.265 -2.543 14.311 1.00 86.69 71 GLY A O 1
ATOM 581 N N . LYS A 1 72 ? -4.074 -1.832 15.446 1.00 84.44 72 LYS A N 1
ATOM 582 C CA . LYS A 1 72 ? -4.937 -1.761 14.264 1.00 84.44 72 LYS A CA 1
ATOM 583 C C . LYS A 1 72 ? -4.511 -0.593 13.372 1.00 84.44 72 LYS A C 1
ATOM 585 O O . LYS A 1 72 ? -4.169 0.474 13.875 1.00 84.44 72 LYS A O 1
ATOM 590 N N . LEU A 1 73 ? -4.534 -0.815 12.060 1.00 75.94 73 LEU A N 1
ATOM 591 C CA . LEU A 1 73 ? -4.354 0.233 11.057 1.00 75.94 73 LEU A CA 1
ATOM 592 C C . LEU A 1 73 ? -5.745 0.710 10.630 1.00 75.94 73 LEU A C 1
ATOM 594 O O . LEU A 1 73 ? -6.575 -0.105 10.218 1.00 75.94 73 LEU A O 1
ATOM 598 N N . GLY A 1 74 ? -5.999 2.004 10.802 1.00 64.62 74 GLY A N 1
ATOM 599 C CA . GLY A 1 74 ? -7.269 2.671 10.527 1.00 64.62 74 GLY A CA 1
ATOM 600 C C . GLY A 1 74 ? -7.041 4.066 9.984 1.00 64.62 74 GLY A C 1
ATOM 601 O O . GLY A 1 74 ? -5.962 4.629 10.283 1.00 64.62 74 GLY A O 1
#

pLDDT: mean 77.24, std 12.96, range [39.44, 90.44]

Sequence (74 aa):
MWRTQRVRQGDVVVARFRGRPGLLVVKRVVRAQDGGWWVQGDNEFVTDDSRAYGVADVIGRVVFRYWPKPGKLG

Foldseek 3Di:
DQCPPDQDQQFWFFWAFPQGRVDTDTFGFHDDDPNATQTDHPDPPDPPGCVVRNGIHTNGTQQWDCDDDTDGRD